Protein AF-A0A923LNP3-F1 (afdb_monomer_lite)

Foldseek 3Di:
DQQKKWKKKKKKKKDFPAALVRLVVLVVVLLVLQCPQPQPQSNPWDKDWPDDNPRRMGIIMTIDTDIDRDDPCVPSLVCVVVSVQVSVLQSCQVVLQIWMWIKMWIDGDPDTFIWTWIHHRNDSGIDIDTDD

Radius of gyration: 15.23 Å; chains: 1; bounding box: 34×23×46 Å

pLDDT: mean 94.9, std 6.69, range [49.66, 98.5]

Secondary structure (DSSP, 8-state):
----EEEEEEEEEEESS--HHHHHHHHHHHHHHHHT-SSTTGGG-EEEE--BTTTTBEEEEEEEEEEESS-S-HHHHHTHHHHHHHHHHHHHHHTTTSEEEEEEEEEETTEEEEEEEEE-TT-SS-EEEE--

Sequence (132 aa):
MEDMMKFNCKIYLEAEDVAQSRILSTTSYVKNLIANCNNSYISRLQIDDENDLDDFIIRLYAEAEIIEDTVTDEKAAEMLAPHLAELLTEIAQAQSYLDMEGSFQVEYQELKEAYTFKSEQGDSFCDFAEAE

Structure (mmCIF, N/CA/C/O backbone):
data_AF-A0A923LNP3-F1
#
_entry.id   AF-A0A923LNP3-F1
#
loop_
_atom_site.group_PDB
_atom_site.id
_atom_site.type_symbol
_atom_site.label_atom_id
_atom_site.label_alt_id
_atom_site.label_comp_id
_atom_site.label_asym_id
_atom_site.label_entity_id
_atom_site.label_seq_id
_atom_site.pdbx_PDB_ins_code
_atom_site.Cartn_x
_atom_site.Cartn_y
_atom_site.Cartn_z
_atom_site.occupancy
_atom_site.B_iso_or_equiv
_atom_site.auth_seq_id
_atom_site.auth_comp_id
_atom_site.auth_asym_id
_atom_site.auth_atom_id
_atom_site.pdbx_PDB_model_num
ATOM 1 N N . MET A 1 1 ? -19.124 -1.821 24.106 1.00 49.66 1 MET A N 1
ATOM 2 C CA . MET A 1 1 ? -18.896 -1.210 22.787 1.00 49.66 1 MET A CA 1
ATOM 3 C C . MET A 1 1 ? -18.145 -2.262 22.018 1.00 49.66 1 MET A C 1
ATOM 5 O O . MET A 1 1 ? -17.269 -2.871 22.609 1.00 49.66 1 MET A O 1
ATOM 9 N N . GLU A 1 2 ? -18.618 -2.618 20.831 1.00 59.09 2 GLU A N 1
ATOM 10 C CA . GLU A 1 2 ? -17.940 -3.630 20.025 1.00 59.09 2 GLU A CA 1
ATOM 11 C C . GLU A 1 2 ? -16.638 -2.999 19.538 1.00 59.09 2 GLU A C 1
ATOM 13 O O . GLU A 1 2 ? -16.676 -2.057 18.748 1.00 59.09 2 GLU A O 1
ATOM 18 N N . ASP A 1 3 ? -15.508 -3.485 20.053 1.00 75.75 3 ASP A N 1
ATOM 19 C CA . ASP A 1 3 ? -14.154 -3.195 19.565 1.00 75.75 3 ASP A CA 1
ATOM 20 C C . ASP A 1 3 ? -13.952 -3.888 18.206 1.00 75.75 3 ASP A C 1
ATOM 22 O O . ASP A 1 3 ? -13.025 -4.673 18.008 1.00 75.75 3 ASP A O 1
ATOM 26 N N . MET A 1 4 ? -14.907 -3.666 17.300 1.00 87.94 4 MET A N 1
ATOM 27 C CA . MET A 1 4 ? -14.921 -4.210 15.959 1.00 87.94 4 MET A CA 1
ATOM 28 C C . MET A 1 4 ? -14.066 -3.310 15.078 1.00 87.94 4 MET A C 1
ATOM 30 O O . MET A 1 4 ? -14.226 -2.087 15.074 1.00 87.94 4 MET A O 1
ATOM 34 N N . MET A 1 5 ? -13.188 -3.936 14.308 1.00 93.75 5 MET A N 1
ATOM 35 C CA . MET A 1 5 ? -12.354 -3.278 13.316 1.00 93.75 5 MET A CA 1
ATOM 36 C C . MET A 1 5 ? -12.819 -3.666 11.924 1.00 93.75 5 MET A C 1
ATOM 38 O O . MET A 1 5 ? -13.019 -4.849 11.642 1.00 93.75 5 MET A O 1
ATOM 42 N N . LYS A 1 6 ? -12.930 -2.678 11.037 1.00 96.06 6 LYS A N 1
ATOM 43 C CA . LYS A 1 6 ? -13.002 -2.915 9.597 1.00 96.06 6 LYS A CA 1
ATOM 44 C C . LYS A 1 6 ? -11.899 -2.158 8.895 1.00 96.06 6 LYS A C 1
ATOM 46 O O . LYS A 1 6 ? -11.737 -0.957 9.088 1.00 96.06 6 LYS A O 1
ATOM 51 N N . PHE A 1 7 ? -11.189 -2.863 8.034 1.00 97.00 7 PHE A N 1
ATOM 52 C CA . PHE A 1 7 ? -10.178 -2.291 7.172 1.00 97.00 7 PHE A CA 1
ATOM 53 C C . PHE A 1 7 ? -10.383 -2.797 5.757 1.00 97.00 7 PHE A C 1
ATOM 55 O O . PHE A 1 7 ? -10.424 -4.002 5.527 1.00 97.00 7 PHE A O 1
ATOM 62 N N . ASN A 1 8 ? -10.493 -1.868 4.820 1.00 98.00 8 ASN A N 1
ATOM 63 C CA . ASN A 1 8 ? -10.447 -2.156 3.399 1.00 98.00 8 ASN A CA 1
ATOM 64 C C . ASN A 1 8 ? -9.348 -1.317 2.772 1.00 98.00 8 ASN A C 1
ATOM 66 O O . ASN A 1 8 ? -9.241 -0.130 3.065 1.00 98.00 8 ASN A O 1
ATOM 70 N N . CYS A 1 9 ? -8.542 -1.908 1.904 1.00 98.25 9 CYS A N 1
ATOM 71 C CA . CYS A 1 9 ? -7.512 -1.188 1.174 1.00 98.25 9 CYS A CA 1
ATOM 72 C C . CYS A 1 9 ? -7.311 -1.810 -0.197 1.00 98.25 9 CYS A C 1
ATOM 74 O O . CYS A 1 9 ? -7.352 -3.030 -0.335 1.00 98.25 9 CYS A O 1
ATOM 76 N N . LYS A 1 10 ? -7.098 -0.950 -1.190 1.00 98.50 10 LYS A N 1
ATOM 77 C CA . LYS A 1 10 ? -6.705 -1.298 -2.550 1.00 98.50 10 LYS A CA 1
ATOM 78 C C . LYS A 1 10 ? -5.632 -0.320 -2.994 1.00 98.50 10 LYS A C 1
ATOM 80 O O . LYS A 1 10 ? -5.840 0.888 -2.909 1.00 98.50 10 LYS A O 1
ATOM 85 N N . ILE A 1 11 ? -4.516 -0.848 -3.464 1.00 98.50 11 ILE A N 1
ATOM 86 C CA . ILE A 1 11 ? -3.373 -0.109 -3.987 1.00 98.50 11 ILE A CA 1
ATOM 87 C C . ILE A 1 11 ? -3.087 -0.668 -5.373 1.00 98.50 11 ILE A C 1
ATOM 89 O O . ILE A 1 11 ? -2.941 -1.880 -5.528 1.00 98.50 11 ILE A O 1
ATOM 93 N N . TYR A 1 12 ? -2.998 0.212 -6.357 1.00 98.50 12 TYR A N 1
ATOM 94 C CA . TYR A 1 12 ? -2.590 -0.096 -7.714 1.00 98.50 12 TYR A CA 1
ATOM 95 C C . TYR A 1 12 ? -1.301 0.649 -8.041 1.00 98.50 12 TYR A C 1
ATOM 97 O O . TYR A 1 12 ? -1.158 1.825 -7.709 1.00 98.50 12 TYR A O 1
ATOM 105 N N . LEU A 1 13 ? -0.363 -0.060 -8.659 1.00 98.38 13 LEU A N 1
ATOM 106 C CA . LEU A 1 13 ? 0.930 0.449 -9.094 1.00 98.38 13 LEU A CA 1
ATOM 107 C C . LEU A 1 13 ? 1.149 0.040 -10.545 1.00 98.38 13 LEU A C 1
ATOM 109 O O . LEU A 1 13 ? 1.149 -1.157 -10.840 1.00 98.38 13 LEU A O 1
ATOM 113 N N . GLU A 1 14 ? 1.399 1.008 -11.421 1.00 98.12 14 GLU A N 1
ATOM 114 C CA . GLU A 1 14 ? 1.633 0.754 -12.841 1.00 98.12 14 GLU A CA 1
ATOM 115 C C . GLU A 1 14 ? 2.737 1.638 -13.418 1.00 98.12 14 GLU A C 1
ATOM 117 O O . GLU A 1 14 ? 2.912 2.792 -13.037 1.00 98.12 14 GLU A O 1
ATOM 122 N N . ALA A 1 15 ? 3.495 1.080 -14.357 1.00 98.00 15 ALA A N 1
ATOM 123 C CA . ALA A 1 15 ? 4.253 1.846 -15.335 1.00 98.00 15 ALA A CA 1
ATOM 124 C C . ALA A 1 15 ? 4.558 0.984 -16.560 1.00 98.00 15 ALA A C 1
ATOM 126 O O . ALA A 1 15 ? 4.743 -0.232 -16.464 1.00 98.00 15 ALA A O 1
ATOM 127 N N . GLU A 1 16 ? 4.685 1.648 -17.701 1.00 97.31 16 GLU A N 1
ATOM 128 C CA . GLU A 1 16 ? 5.158 1.070 -18.957 1.00 97.31 16 GLU A CA 1
ATOM 129 C C . GLU A 1 16 ? 6.627 1.455 -19.208 1.00 97.31 16 GLU A C 1
ATOM 131 O O . GLU A 1 16 ? 7.203 2.288 -18.500 1.00 97.31 16 GLU A O 1
ATOM 136 N N . ASP A 1 17 ? 7.247 0.841 -20.217 1.00 97.00 17 ASP A N 1
ATOM 137 C CA . ASP A 1 17 ? 8.637 1.097 -20.619 1.00 97.00 17 ASP A CA 1
ATOM 138 C C . ASP A 1 17 ? 9.670 0.893 -19.485 1.00 97.00 17 ASP A C 1
ATOM 140 O O . ASP A 1 17 ? 10.718 1.550 -19.417 1.00 97.00 17 ASP A O 1
ATOM 144 N N . VAL A 1 18 ? 9.414 -0.060 -18.582 1.00 96.88 18 VAL A N 1
ATOM 145 C CA . VAL A 1 18 ? 10.272 -0.348 -17.427 1.00 96.88 18 VAL A CA 1
ATOM 146 C C . VAL A 1 18 ? 11.192 -1.532 -17.712 1.00 96.88 18 VAL A C 1
ATOM 148 O O . VAL A 1 18 ? 10.768 -2.639 -18.034 1.00 96.88 18 VAL A O 1
ATOM 151 N N . ALA A 1 19 ? 12.501 -1.342 -17.528 1.00 97.69 19 ALA A N 1
ATOM 152 C CA . ALA A 1 19 ? 13.467 -2.428 -17.681 1.00 97.69 19 ALA A CA 1
ATOM 153 C C . ALA A 1 19 ? 13.143 -3.618 -16.753 1.00 97.69 19 ALA A C 1
ATOM 155 O O . ALA A 1 19 ? 12.919 -3.428 -15.559 1.00 97.69 19 ALA A O 1
ATOM 156 N N . GLN A 1 20 ? 13.239 -4.854 -17.258 1.00 97.69 20 GLN A N 1
ATOM 157 C CA . GLN A 1 20 ? 12.908 -6.072 -16.495 1.00 97.69 20 GLN A CA 1
ATOM 158 C C . GLN A 1 20 ? 13.604 -6.160 -15.126 1.00 97.69 20 GLN A C 1
ATOM 160 O O . GLN A 1 20 ? 13.000 -6.550 -14.130 1.00 97.69 20 GLN A O 1
ATOM 165 N N . SER A 1 21 ? 14.876 -5.757 -15.035 1.00 97.94 21 SER A N 1
ATOM 166 C CA . SER A 1 21 ? 15.604 -5.737 -13.758 1.00 97.94 21 SER A CA 1
ATOM 167 C C . SER A 1 21 ? 14.981 -4.775 -12.743 1.00 97.94 21 SER A C 1
ATOM 169 O O . SER A 1 21 ? 14.956 -5.072 -11.547 1.00 97.94 21 SER A O 1
ATOM 171 N N . ARG A 1 22 ? 14.456 -3.641 -13.217 1.00 97.62 22 ARG A N 1
ATOM 172 C CA . ARG A 1 22 ? 13.761 -2.650 -12.402 1.00 97.62 22 ARG A CA 1
ATOM 173 C C . ARG A 1 22 ? 12.407 -3.192 -11.945 1.00 97.62 22 ARG A C 1
ATOM 175 O O . ARG A 1 22 ? 12.171 -3.152 -10.740 1.00 97.62 22 ARG A O 1
ATOM 182 N N . ILE A 1 23 ? 11.625 -3.807 -12.841 1.00 98.38 23 ILE A N 1
ATOM 183 C CA . ILE A 1 23 ? 10.352 -4.484 -12.514 1.00 98.38 23 ILE A CA 1
ATOM 184 C C . ILE A 1 23 ? 10.548 -5.475 -11.357 1.00 98.38 23 ILE A C 1
ATOM 186 O O . ILE A 1 23 ? 9.890 -5.378 -10.319 1.00 98.38 23 ILE A O 1
ATOM 190 N N . LEU A 1 24 ? 11.522 -6.382 -11.486 1.00 98.12 24 LEU A N 1
ATOM 191 C CA . LEU A 1 24 ? 11.819 -7.393 -10.465 1.00 98.12 24 LEU A CA 1
ATOM 192 C C . LEU A 1 24 ? 12.273 -6.766 -9.138 1.00 98.12 24 LEU A C 1
ATOM 194 O O . LEU A 1 24 ? 11.862 -7.207 -8.059 1.00 98.12 24 LEU A O 1
ATOM 198 N N . SER A 1 25 ? 13.118 -5.730 -9.201 1.00 98.00 25 SER A N 1
ATOM 199 C CA . SER A 1 25 ? 13.620 -5.050 -8.003 1.00 98.00 25 SER A CA 1
ATOM 200 C C . SER A 1 25 ? 12.522 -4.293 -7.255 1.00 98.00 25 SER A C 1
ATOM 202 O O . SER A 1 25 ? 12.466 -4.364 -6.029 1.00 98.00 25 SER A O 1
ATOM 204 N N . THR A 1 26 ? 11.618 -3.629 -7.973 1.00 97.88 26 THR A N 1
ATOM 205 C CA . THR A 1 26 ? 10.527 -2.848 -7.385 1.00 97.88 26 THR A CA 1
ATOM 206 C C . THR A 1 26 ? 9.450 -3.747 -6.813 1.00 97.88 26 THR A C 1
ATOM 208 O O . THR A 1 26 ? 9.034 -3.542 -5.678 1.00 97.88 26 THR A O 1
ATOM 211 N N . THR A 1 27 ? 9.103 -4.817 -7.521 1.00 98.12 27 THR A N 1
ATOM 212 C CA . THR A 1 27 ? 8.229 -5.872 -6.999 1.00 98.12 27 THR A CA 1
ATOM 213 C C . THR A 1 27 ? 8.760 -6.440 -5.688 1.00 98.12 27 THR A C 1
ATOM 215 O O . THR A 1 27 ? 8.030 -6.556 -4.706 1.00 98.12 27 THR A O 1
ATOM 218 N N . SER A 1 28 ? 10.060 -6.741 -5.637 1.00 98.25 28 SER A N 1
ATOM 219 C CA . SER A 1 28 ? 10.701 -7.227 -4.413 1.00 98.25 28 SER A CA 1
ATOM 220 C C . SER A 1 28 ? 10.702 -6.172 -3.306 1.00 98.25 28 SER A C 1
ATOM 222 O O . SER A 1 28 ? 10.492 -6.513 -2.144 1.00 98.25 28 SER A O 1
ATOM 224 N N . TYR A 1 29 ? 10.940 -4.902 -3.641 1.00 98.19 29 TYR A N 1
ATOM 225 C CA . TYR A 1 29 ? 10.917 -3.798 -2.683 1.00 98.19 29 TYR A CA 1
ATOM 226 C C . TYR A 1 29 ? 9.530 -3.634 -2.055 1.00 98.19 29 TYR A C 1
ATOM 228 O O . TYR A 1 29 ? 9.423 -3.710 -0.836 1.00 98.19 29 TYR A O 1
ATOM 236 N N . VAL A 1 30 ? 8.474 -3.510 -2.868 1.00 97.88 30 VAL A N 1
ATOM 237 C CA . VAL A 1 30 ? 7.090 -3.323 -2.399 1.00 97.88 30 VAL A CA 1
ATOM 238 C C . VAL A 1 30 ? 6.637 -4.509 -1.546 1.00 97.88 30 VAL A C 1
ATOM 240 O O . VAL A 1 30 ? 6.141 -4.313 -0.437 1.00 97.88 30 VAL A O 1
ATOM 243 N N . LYS A 1 31 ? 6.896 -5.747 -1.999 1.00 97.88 31 LYS A N 1
ATOM 244 C CA . LYS A 1 31 ? 6.583 -6.966 -1.232 1.00 97.88 31 LYS A CA 1
ATOM 245 C C . LYS A 1 31 ? 7.261 -6.975 0.136 1.00 97.88 31 LYS A C 1
ATOM 247 O O . LYS A 1 31 ? 6.618 -7.283 1.136 1.00 97.88 31 LYS A O 1
ATOM 252 N N . ASN A 1 32 ? 8.544 -6.618 0.199 1.00 97.81 32 ASN A N 1
ATOM 253 C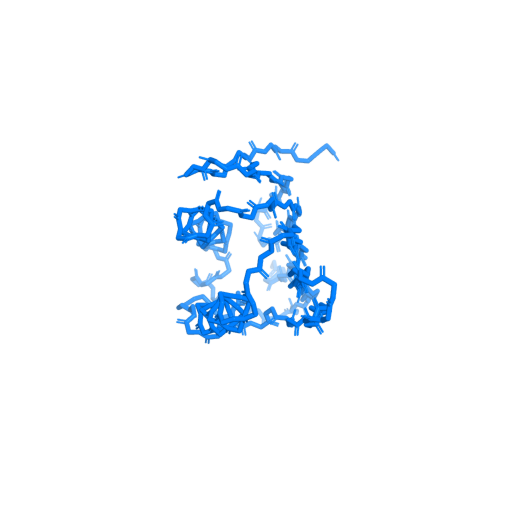 CA . ASN A 1 32 ? 9.266 -6.567 1.469 1.00 97.81 32 ASN A CA 1
ATOM 254 C C . ASN A 1 32 ? 8.797 -5.420 2.365 1.00 97.81 32 ASN A C 1
ATOM 256 O O . ASN A 1 32 ? 8.702 -5.617 3.574 1.00 97.81 32 ASN A O 1
ATOM 260 N N . LEU A 1 33 ? 8.519 -4.248 1.797 1.00 97.56 33 LEU A N 1
ATOM 261 C CA . LEU A 1 33 ? 8.079 -3.084 2.554 1.00 97.56 33 LEU A CA 1
ATOM 262 C C . LEU A 1 33 ? 6.748 -3.362 3.265 1.00 97.56 33 LEU A C 1
ATOM 264 O O . LEU A 1 33 ? 6.635 -3.150 4.469 1.00 97.56 33 LEU A O 1
ATOM 268 N N . ILE A 1 34 ? 5.781 -3.931 2.541 1.00 97.38 34 ILE A N 1
ATOM 269 C CA . ILE A 1 34 ? 4.482 -4.330 3.093 1.00 97.38 34 ILE A CA 1
ATOM 270 C C . ILE A 1 34 ? 4.650 -5.441 4.136 1.00 97.38 34 ILE A C 1
ATOM 272 O O . ILE A 1 34 ? 4.200 -5.292 5.271 1.00 97.38 34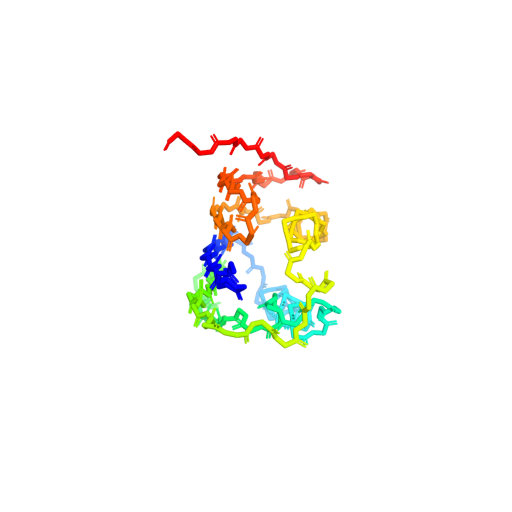 ILE A O 1
ATOM 276 N N . ALA A 1 35 ? 5.345 -6.532 3.794 1.00 96.00 35 ALA A N 1
ATOM 277 C CA . ALA A 1 35 ? 5.475 -7.695 4.677 1.00 96.00 35 ALA A CA 1
ATOM 278 C C . ALA A 1 35 ? 6.199 -7.388 6.000 1.00 96.00 35 ALA A C 1
ATOM 280 O O . ALA A 1 35 ? 5.942 -8.044 7.007 1.00 96.00 35 ALA A O 1
ATOM 281 N N . ASN A 1 36 ? 7.101 -6.401 6.006 1.00 95.56 36 ASN A N 1
ATOM 282 C CA . ASN A 1 36 ? 7.850 -5.986 7.194 1.00 95.56 36 ASN A CA 1
ATOM 283 C C . ASN A 1 36 ? 7.298 -4.706 7.839 1.00 95.56 36 ASN A C 1
ATOM 285 O O . ASN A 1 36 ? 7.942 -4.152 8.734 1.00 95.56 36 ASN A O 1
ATOM 289 N N . CYS A 1 37 ? 6.127 -4.225 7.412 1.00 95.25 37 CYS A N 1
ATOM 290 C CA . CYS A 1 37 ? 5.492 -3.084 8.049 1.00 95.25 37 CYS A CA 1
ATOM 291 C C . CYS A 1 37 ? 5.192 -3.408 9.520 1.00 95.25 37 CYS A C 1
ATOM 293 O O . CYS A 1 37 ? 4.628 -4.452 9.848 1.00 95.25 37 CYS A O 1
ATOM 295 N N . ASN A 1 38 ? 5.539 -2.485 10.420 1.00 93.06 38 ASN A N 1
ATOM 296 C CA . ASN A 1 38 ? 5.319 -2.650 11.859 1.00 93.06 38 ASN A CA 1
ATOM 297 C C . ASN A 1 38 ? 3.826 -2.565 12.253 1.00 93.06 38 ASN A C 1
ATOM 299 O O . ASN A 1 38 ? 3.484 -2.762 13.416 1.00 93.06 38 ASN A O 1
ATOM 303 N N . ASN A 1 39 ? 2.933 -2.261 11.303 1.00 97.25 39 ASN A N 1
ATOM 304 C CA . ASN A 1 39 ? 1.489 -2.335 11.490 1.00 97.25 39 ASN A CA 1
ATOM 305 C C . ASN A 1 39 ? 0.969 -3.729 11.084 1.00 97.25 39 ASN A C 1
ATOM 307 O O . ASN A 1 39 ? 1.117 -4.163 9.937 1.00 97.25 39 ASN A O 1
ATOM 311 N N . SER A 1 40 ? 0.333 -4.425 12.027 1.00 95.75 40 SER A N 1
ATOM 312 C CA . SER A 1 40 ? -0.132 -5.806 11.864 1.00 95.75 40 SER A CA 1
ATOM 313 C C . SER A 1 40 ? -1.308 -5.982 10.896 1.00 95.75 40 SER A C 1
ATOM 315 O O . SER A 1 40 ? -1.563 -7.114 10.487 1.00 95.75 40 SER A O 1
ATOM 317 N N . TYR A 1 41 ? -2.005 -4.910 10.502 1.00 96.56 41 TYR A N 1
ATOM 318 C CA . TYR A 1 41 ? -3.033 -4.948 9.453 1.00 96.56 41 TYR A CA 1
ATOM 319 C C . TYR A 1 41 ? -2.430 -4.719 8.065 1.00 96.56 41 TYR A C 1
ATOM 321 O O . TYR A 1 41 ? -2.774 -5.430 7.125 1.00 96.56 41 TYR A O 1
ATOM 329 N N . ILE A 1 42 ? -1.483 -3.780 7.945 1.00 97.56 42 I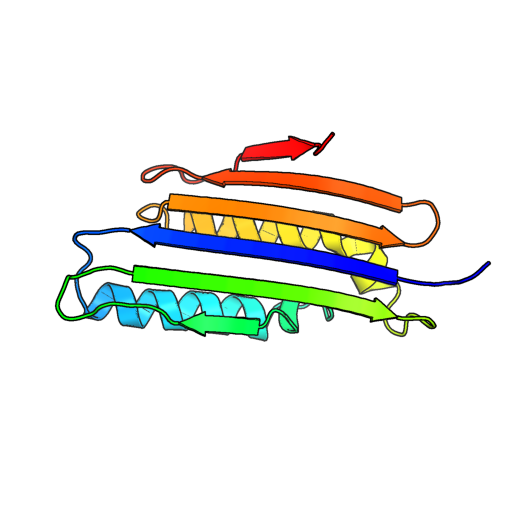LE A N 1
ATOM 330 C CA . ILE A 1 42 ? -0.803 -3.469 6.675 1.00 97.56 42 ILE A CA 1
ATOM 331 C C . ILE A 1 42 ? -0.016 -4.678 6.169 1.00 97.56 42 ILE A C 1
ATOM 333 O O . ILE A 1 42 ? -0.085 -5.007 4.989 1.00 97.56 42 ILE A O 1
ATOM 337 N N . SER A 1 43 ? 0.677 -5.395 7.057 1.00 96.75 43 SER A N 1
ATOM 338 C CA . SER A 1 43 ? 1.441 -6.596 6.682 1.00 96.75 43 SER A CA 1
ATOM 339 C C . SER A 1 43 ? 0.583 -7.760 6.166 1.00 96.75 43 SER A C 1
ATOM 341 O O . SER A 1 43 ? 1.130 -8.748 5.677 1.00 96.75 43 SER A O 1
ATOM 343 N N . ARG A 1 44 ? -0.751 -7.651 6.239 1.00 96.25 44 ARG A N 1
ATOM 344 C CA . ARG A 1 44 ? -1.706 -8.627 5.695 1.00 96.25 44 ARG A CA 1
ATOM 345 C C . ARG A 1 44 ? -2.220 -8.269 4.301 1.00 96.25 44 ARG A C 1
ATOM 347 O O . ARG A 1 44 ? -3.005 -9.047 3.763 1.00 96.25 44 ARG A O 1
ATOM 354 N N . LEU A 1 45 ? -1.804 -7.134 3.732 1.00 97.94 45 LEU A N 1
ATOM 355 C CA . LEU A 1 45 ? -2.074 -6.819 2.330 1.00 97.94 45 LEU A CA 1
ATOM 356 C C . LEU A 1 45 ? -1.582 -7.976 1.452 1.00 97.94 45 LEU A C 1
ATOM 358 O O . LEU A 1 45 ? -0.416 -8.376 1.509 1.00 97.94 45 LEU A O 1
ATOM 362 N N . GLN A 1 46 ? -2.491 -8.522 0.656 1.00 97.94 46 GLN A N 1
ATOM 363 C CA . GLN A 1 46 ? -2.190 -9.529 -0.348 1.00 97.94 46 GLN A CA 1
ATOM 364 C C . GLN A 1 46 ? -1.719 -8.815 -1.601 1.00 97.94 46 GLN A C 1
ATOM 366 O O . GLN A 1 46 ? -2.346 -7.848 -2.016 1.00 97.94 46 GLN A O 1
ATOM 371 N N . ILE A 1 47 ? -0.598 -9.265 -2.162 1.00 97.69 47 ILE A N 1
ATOM 372 C CA . ILE A 1 47 ? 0.009 -8.635 -3.332 1.00 97.69 47 ILE A CA 1
ATOM 373 C C . ILE A 1 47 ? -0.121 -9.571 -4.522 1.00 97.69 47 ILE A C 1
ATOM 375 O O . ILE A 1 47 ? 0.499 -10.641 -4.526 1.00 97.69 47 ILE A O 1
ATOM 379 N N . ASP A 1 48 ? -0.834 -9.109 -5.540 1.00 98.06 48 ASP A N 1
ATOM 380 C CA . ASP A 1 48 ? -0.910 -9.745 -6.843 1.00 98.06 48 ASP A CA 1
ATOM 381 C C . ASP A 1 48 ? 0.097 -9.107 -7.801 1.00 98.06 48 ASP A C 1
ATOM 383 O O . ASP A 1 48 ? 0.261 -7.887 -7.890 1.00 98.06 48 ASP A O 1
ATOM 387 N N . ASP A 1 49 ? 0.833 -9.981 -8.476 1.00 97.56 49 ASP A N 1
ATOM 388 C CA . ASP A 1 49 ? 1.943 -9.655 -9.359 1.00 97.56 49 ASP A CA 1
ATOM 389 C C . ASP A 1 49 ? 1.515 -9.944 -10.796 1.00 97.56 49 ASP A C 1
ATOM 391 O O . ASP A 1 49 ? 1.539 -11.095 -11.235 1.00 97.56 49 ASP A O 1
ATOM 395 N N . GLU A 1 50 ? 1.074 -8.899 -11.495 1.00 98.06 50 GLU A N 1
ATOM 396 C CA . GLU A 1 50 ? 0.588 -8.959 -12.879 1.00 98.06 50 GLU A CA 1
ATOM 397 C C . GLU A 1 50 ? 1.590 -8.335 -13.862 1.00 98.06 50 GLU A C 1
ATOM 399 O O . GLU A 1 50 ? 1.225 -7.870 -14.942 1.00 98.06 50 GLU A O 1
ATOM 404 N N . ASN A 1 51 ? 2.868 -8.304 -13.485 1.00 97.88 51 ASN A N 1
ATOM 405 C CA . ASN A 1 51 ? 3.933 -7.777 -14.326 1.00 97.88 51 ASN A CA 1
ATOM 406 C C . ASN A 1 51 ? 4.007 -8.506 -15.676 1.00 97.88 51 ASN A C 1
ATOM 408 O O . ASN A 1 51 ? 4.006 -9.739 -15.725 1.00 97.88 51 ASN A O 1
ATOM 412 N N . ASP A 1 52 ? 4.211 -7.746 -16.750 1.00 97.94 52 ASP A N 1
ATOM 413 C CA . ASP A 1 52 ? 4.536 -8.274 -18.071 1.00 97.94 52 ASP A CA 1
ATOM 414 C C . ASP A 1 52 ? 5.985 -7.919 -18.420 1.00 97.94 52 ASP A C 1
ATOM 416 O O . ASP A 1 52 ? 6.326 -6.790 -18.774 1.00 97.94 52 ASP A O 1
ATOM 420 N N . LEU A 1 53 ? 6.878 -8.898 -18.274 1.00 97.12 53 LEU A N 1
ATOM 421 C CA . LEU A 1 53 ? 8.301 -8.698 -18.542 1.00 97.12 53 LEU A CA 1
ATOM 422 C C . LEU A 1 53 ? 8.613 -8.590 -20.038 1.00 97.12 53 LEU A C 1
ATOM 424 O O . LEU A 1 53 ? 9.645 -8.008 -20.383 1.00 97.12 53 LEU A O 1
ATOM 428 N N . ASP A 1 54 ? 7.777 -9.169 -20.898 1.00 97.38 54 ASP A N 1
ATOM 429 C CA . ASP A 1 54 ? 7.982 -9.157 -22.346 1.00 97.38 54 ASP A CA 1
ATOM 430 C C . ASP A 1 54 ? 7.535 -7.813 -22.935 1.00 97.38 54 ASP A C 1
ATOM 432 O O . ASP A 1 54 ? 8.238 -7.259 -23.785 1.00 97.38 54 ASP A O 1
ATOM 436 N N . ASP A 1 55 ? 6.447 -7.249 -22.403 1.00 98.00 55 ASP A N 1
ATOM 437 C CA . ASP A 1 55 ? 5.928 -5.932 -22.786 1.00 98.00 55 ASP A CA 1
ATOM 438 C C . ASP A 1 55 ? 6.518 -4.770 -21.956 1.00 98.00 55 ASP A C 1
ATOM 440 O O . ASP A 1 55 ? 6.187 -3.611 -22.191 1.00 98.00 55 ASP A O 1
ATOM 444 N N . PHE A 1 56 ? 7.451 -5.046 -21.033 1.00 97.75 56 PHE A N 1
ATOM 445 C CA . PHE A 1 56 ? 8.111 -4.046 -20.171 1.00 97.75 56 PHE A CA 1
ATOM 446 C C . PHE A 1 56 ? 7.141 -3.262 -19.272 1.00 97.75 56 PHE A C 1
ATOM 448 O O . PHE A 1 56 ? 7.346 -2.076 -19.000 1.00 97.75 56 PHE A O 1
ATOM 455 N N . ILE A 1 57 ? 6.105 -3.939 -18.779 1.00 98.06 57 ILE A N 1
ATOM 456 C CA . ILE A 1 57 ? 5.055 -3.358 -17.944 1.00 98.06 57 ILE A CA 1
ATOM 457 C C . ILE A 1 57 ? 5.179 -3.892 -16.517 1.00 98.06 57 ILE A C 1
ATOM 459 O O . ILE A 1 57 ? 5.210 -5.101 -16.281 1.00 98.06 57 ILE A O 1
ATOM 463 N N . ILE A 1 58 ? 5.210 -2.982 -15.545 1.00 98.31 58 ILE A N 1
ATOM 464 C CA . ILE A 1 58 ? 5.011 -3.309 -14.131 1.00 98.31 58 ILE A CA 1
ATOM 465 C C . ILE A 1 58 ? 3.556 -3.050 -13.763 1.00 98.31 58 ILE A C 1
ATOM 467 O O . ILE A 1 58 ? 3.052 -1.961 -14.015 1.00 98.31 58 ILE A O 1
ATOM 471 N N . ARG A 1 59 ? 2.906 -4.051 -13.165 1.00 98.38 59 ARG A N 1
ATOM 472 C CA . ARG A 1 59 ? 1.552 -3.975 -12.605 1.00 98.38 59 ARG A CA 1
ATOM 473 C C . ARG A 1 59 ? 1.508 -4.761 -11.311 1.00 98.38 59 ARG A C 1
ATOM 475 O O . ARG A 1 59 ? 1.655 -5.984 -11.309 1.00 98.38 59 ARG A O 1
ATOM 482 N N . LEU A 1 60 ? 1.322 -4.049 -10.207 1.00 98.31 60 LEU A N 1
ATOM 483 C CA . LEU A 1 60 ? 1.162 -4.650 -8.890 1.00 98.31 60 LEU A CA 1
ATOM 484 C C . LEU A 1 60 ? -0.141 -4.168 -8.273 1.00 98.31 60 LEU A C 1
ATOM 486 O O . LEU A 1 60 ? -0.432 -2.971 -8.268 1.00 98.31 60 LEU A O 1
ATOM 490 N N . TYR A 1 61 ? -0.874 -5.107 -7.692 1.00 98.19 61 TYR A N 1
ATOM 491 C CA . TYR A 1 61 ? -2.051 -4.822 -6.888 1.00 98.19 61 TYR A CA 1
ATOM 492 C C . TYR A 1 61 ? -1.766 -5.251 -5.460 1.00 98.19 61 TYR A C 1
ATOM 494 O O . TYR A 1 61 ? -1.206 -6.322 -5.241 1.00 98.19 61 TYR A O 1
ATOM 502 N N . ALA A 1 62 ? -2.133 -4.425 -4.486 1.00 98.19 62 ALA A N 1
ATOM 503 C CA . ALA A 1 62 ? -2.130 -4.818 -3.087 1.00 98.19 62 ALA A CA 1
ATOM 504 C C . ALA A 1 62 ? -3.495 -4.537 -2.466 1.00 98.19 62 ALA A C 1
ATOM 506 O O . ALA A 1 62 ? -3.987 -3.411 -2.546 1.00 98.19 62 ALA A O 1
ATOM 507 N N . GLU A 1 63 ? -4.103 -5.534 -1.830 1.00 98.12 63 GLU A N 1
ATOM 508 C CA . GLU A 1 63 ? -5.413 -5.366 -1.207 1.00 98.12 63 GLU A CA 1
ATOM 509 C C . GLU A 1 63 ? -5.569 -6.101 0.122 1.00 98.12 63 GLU A C 1
ATOM 511 O O . GLU A 1 63 ? -4.885 -7.078 0.424 1.00 98.12 63 GLU A O 1
ATOM 516 N N . ALA A 1 64 ? -6.480 -5.596 0.946 1.00 97.56 64 ALA A N 1
ATOM 517 C CA . ALA A 1 64 ? -6.927 -6.252 2.161 1.00 97.56 64 ALA A CA 1
ATOM 518 C C . ALA A 1 64 ? -8.396 -5.918 2.408 1.00 97.56 64 ALA A C 1
ATOM 520 O O . ALA A 1 64 ? -8.800 -4.764 2.288 1.00 97.56 64 ALA A O 1
ATOM 521 N N . GLU A 1 65 ? -9.155 -6.926 2.821 1.00 97.56 65 GLU A N 1
ATOM 522 C CA . GLU A 1 65 ? -10.487 -6.794 3.404 1.00 97.56 65 GLU A CA 1
ATOM 523 C C . GLU A 1 65 ? -10.465 -7.541 4.739 1.00 97.56 65 GLU A C 1
ATOM 525 O O . GLU A 1 65 ? -10.324 -8.764 4.795 1.00 97.56 65 GLU A O 1
ATOM 530 N N . ILE A 1 66 ? -10.517 -6.790 5.835 1.00 95.88 66 ILE A N 1
ATOM 531 C CA . ILE A 1 66 ? -10.392 -7.309 7.195 1.00 95.88 66 ILE A CA 1
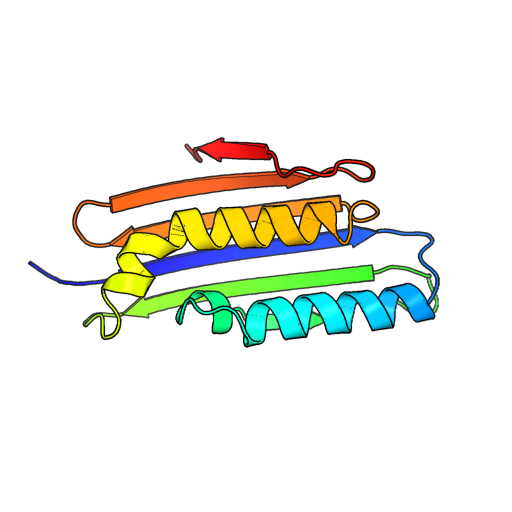ATOM 532 C C . ILE A 1 66 ? -11.592 -6.846 8.002 1.00 95.88 66 ILE A C 1
ATOM 534 O O . ILE A 1 66 ? -11.898 -5.656 8.063 1.00 95.88 66 ILE A O 1
ATOM 538 N N . ILE A 1 67 ? -12.233 -7.804 8.664 1.00 95.00 67 ILE A N 1
ATOM 539 C CA . ILE A 1 67 ? -13.267 -7.571 9.665 1.00 95.00 67 ILE A CA 1
ATOM 540 C C . ILE A 1 67 ? -12.874 -8.392 10.890 1.00 95.00 67 ILE A C 1
ATOM 542 O O . ILE A 1 67 ? -12.762 -9.615 10.806 1.00 95.00 67 ILE A O 1
ATOM 546 N N . GLU A 1 68 ? -12.634 -7.724 12.013 1.00 92.94 68 GLU A N 1
ATOM 547 C CA . GLU A 1 68 ? -12.337 -8.373 13.289 1.00 92.94 68 GLU A CA 1
ATOM 548 C C . GLU A 1 68 ? -13.400 -7.990 14.315 1.00 92.94 68 GLU A C 1
ATOM 550 O O . GLU A 1 68 ? -13.583 -6.812 14.604 1.00 92.94 68 GLU A O 1
ATOM 555 N N . ASP A 1 69 ? -14.068 -8.986 14.900 1.00 88.69 69 ASP A N 1
ATOM 556 C CA . ASP A 1 69 ? -15.036 -8.787 15.992 1.00 88.69 69 ASP A CA 1
ATOM 557 C C . ASP A 1 69 ? -14.349 -8.506 17.341 1.00 88.69 69 ASP A C 1
ATOM 559 O O . ASP A 1 69 ? -14.983 -8.119 18.322 1.00 88.69 69 ASP A O 1
ATOM 563 N N . THR A 1 70 ? -13.049 -8.788 17.434 1.00 88.88 70 THR A N 1
ATOM 564 C CA . THR A 1 70 ? -12.233 -8.566 18.629 1.00 88.88 70 THR A CA 1
ATOM 565 C C . THR A 1 70 ? -10.830 -8.180 18.198 1.00 88.88 70 THR A C 1
ATOM 567 O O . THR A 1 70 ? -10.051 -9.034 17.773 1.00 88.88 70 THR A O 1
ATOM 570 N N . VAL A 1 71 ? -10.514 -6.896 18.329 1.00 91.12 71 VAL A N 1
ATOM 571 C CA . VAL A 1 71 ? -9.190 -6.362 18.012 1.00 91.12 71 VAL A CA 1
ATOM 572 C C . VAL A 1 71 ? -8.145 -6.885 18.990 1.00 91.12 71 VAL A C 1
ATOM 574 O O . VAL A 1 71 ? -8.264 -6.739 20.204 1.00 91.12 71 VAL A O 1
ATOM 577 N N . THR A 1 72 ? -7.091 -7.497 18.450 1.00 86.44 72 THR A N 1
ATOM 578 C CA . THR A 1 72 ? -5.962 -8.008 19.252 1.00 86.44 72 THR A CA 1
ATOM 579 C C . THR A 1 72 ? -4.771 -7.052 19.319 1.00 86.44 72 THR A C 1
ATOM 581 O O . THR A 1 72 ? -3.883 -7.239 20.147 1.00 86.44 72 THR A O 1
ATOM 584 N N . ASP A 1 73 ? -4.740 -6.044 18.444 1.00 92.06 73 ASP A N 1
ATOM 585 C CA . ASP A 1 73 ? -3.677 -5.040 18.346 1.00 92.06 73 ASP A CA 1
ATOM 586 C C . ASP A 1 73 ? -4.297 -3.642 18.213 1.00 92.06 73 ASP A C 1
ATOM 588 O O . ASP A 1 73 ? -4.437 -3.088 17.120 1.00 92.06 73 ASP A O 1
ATOM 592 N N . GLU A 1 74 ? -4.728 -3.099 19.354 1.00 93.12 74 GLU A N 1
ATOM 593 C CA . GLU A 1 74 ? -5.412 -1.802 19.440 1.00 93.12 74 GLU A CA 1
ATOM 594 C C . GLU A 1 74 ? -4.539 -0.675 18.883 1.00 93.12 74 GLU A C 1
ATOM 596 O O . GLU A 1 74 ? -5.002 0.153 18.105 1.00 93.12 74 GLU A O 1
ATOM 601 N N . LYS A 1 75 ? -3.238 -0.688 19.200 1.00 93.38 75 LYS A N 1
ATOM 602 C CA . LYS A 1 75 ? -2.305 0.343 18.741 1.00 93.38 75 LYS A CA 1
ATOM 603 C C . LYS A 1 75 ? -2.154 0.335 17.219 1.00 93.38 75 LYS A C 1
ATOM 605 O O . LYS A 1 75 ? -2.057 1.401 16.613 1.00 93.38 75 LYS A O 1
ATOM 610 N N . ALA A 1 76 ? -2.100 -0.843 16.594 1.00 95.06 76 ALA A N 1
ATOM 611 C CA . ALA A 1 76 ? -2.058 -0.929 15.138 1.00 95.06 76 ALA A CA 1
ATOM 612 C C . ALA A 1 76 ? -3.373 -0.477 14.489 1.00 95.06 76 ALA A C 1
ATOM 614 O O . ALA A 1 76 ? -3.315 0.104 13.407 1.00 95.06 76 ALA A O 1
ATOM 615 N N . ALA A 1 77 ? -4.520 -0.705 15.140 1.00 94.56 77 ALA A N 1
ATOM 616 C CA . ALA A 1 77 ? -5.826 -0.268 14.648 1.00 94.56 77 ALA A CA 1
ATOM 617 C C . ALA A 1 77 ? -5.959 1.262 14.709 1.00 94.56 77 ALA A C 1
ATOM 619 O O . ALA A 1 77 ? -6.284 1.886 13.703 1.00 94.56 77 ALA A O 1
ATOM 620 N N . GLU A 1 78 ? -5.612 1.873 15.848 1.00 93.81 78 GLU A N 1
ATOM 621 C CA . GLU A 1 78 ? -5.628 3.332 16.043 1.00 93.81 78 GLU A CA 1
ATOM 622 C C . GLU A 1 78 ? -4.706 4.068 15.063 1.00 93.81 78 GLU A C 1
ATOM 624 O O . GLU A 1 78 ? -5.040 5.140 14.568 1.00 93.81 78 GLU A O 1
ATOM 629 N N . MET A 1 79 ? -3.539 3.490 14.771 1.00 95.56 79 MET A N 1
ATOM 630 C CA . MET A 1 79 ? -2.526 4.102 13.908 1.00 95.56 79 MET A CA 1
ATOM 631 C C . MET A 1 79 ? -2.594 3.615 12.455 1.00 95.56 79 MET A C 1
ATOM 633 O O . MET A 1 79 ? -1.655 3.849 11.692 1.00 95.56 79 MET A O 1
ATOM 637 N N . LEU A 1 80 ? -3.656 2.913 12.048 1.00 96.25 80 LEU A N 1
ATOM 638 C CA . LEU A 1 80 ? -3.698 2.289 10.727 1.00 96.25 80 LEU A CA 1
ATOM 639 C C . LEU A 1 80 ? -3.645 3.309 9.590 1.00 96.25 80 LEU A C 1
ATOM 641 O O . LEU A 1 80 ? -2.764 3.210 8.739 1.00 96.25 80 LEU A O 1
ATOM 645 N N . ALA A 1 81 ? -4.532 4.303 9.603 1.00 96.00 81 ALA A N 1
ATOM 646 C CA . ALA A 1 81 ? -4.569 5.342 8.580 1.00 96.00 81 ALA A CA 1
ATOM 647 C C . ALA A 1 81 ? -3.241 6.120 8.450 1.00 96.00 81 ALA A C 1
ATOM 649 O O . ALA A 1 81 ? -2.709 6.172 7.338 1.00 96.00 81 ALA A O 1
ATOM 650 N N . PRO A 1 82 ? -2.630 6.660 9.529 1.00 96.31 82 PRO A N 1
ATOM 651 C CA . PRO A 1 82 ? -1.357 7.370 9.400 1.00 96.31 82 PRO A CA 1
ATOM 652 C C . PRO A 1 82 ? -0.199 6.458 8.968 1.00 96.31 82 PRO A C 1
ATOM 654 O O . PRO A 1 82 ? 0.612 6.877 8.146 1.00 96.31 82 PRO A O 1
ATOM 657 N N . HIS A 1 83 ? -0.125 5.211 9.454 1.00 97.44 83 HIS A N 1
ATOM 658 C CA . HIS A 1 83 ? 0.910 4.269 9.002 1.00 97.44 83 HIS A CA 1
ATOM 659 C C . HIS A 1 83 ? 0.741 3.892 7.523 1.00 97.44 83 HIS A C 1
ATOM 661 O O . HIS A 1 83 ? 1.731 3.698 6.821 1.00 97.44 83 HIS A O 1
ATOM 667 N N . LEU A 1 84 ? -0.498 3.792 7.033 1.00 97.06 84 LEU A N 1
ATOM 668 C CA . LEU A 1 84 ? -0.764 3.509 5.627 1.00 97.06 84 LEU A CA 1
ATOM 669 C C . LEU A 1 84 ? -0.411 4.709 4.742 1.00 97.06 84 LEU A C 1
ATOM 671 O O . LEU A 1 84 ? 0.221 4.530 3.706 1.00 97.06 84 LEU A O 1
ATOM 675 N N . ALA A 1 85 ? -0.734 5.931 5.171 1.00 96.62 85 ALA A N 1
ATOM 676 C CA . ALA A 1 85 ? -0.328 7.145 4.466 1.00 96.62 85 ALA A CA 1
ATOM 677 C C . ALA A 1 85 ? 1.206 7.289 4.384 1.00 96.62 85 ALA A C 1
ATOM 679 O O . ALA A 1 85 ? 1.739 7.673 3.339 1.00 96.62 85 ALA A O 1
ATOM 680 N N . GLU A 1 86 ? 1.924 6.939 5.457 1.00 96.81 86 GLU A N 1
ATOM 681 C CA . GLU A 1 86 ? 3.392 6.902 5.483 1.00 96.81 86 GLU A CA 1
ATOM 682 C C . GLU A 1 86 ? 3.949 5.863 4.500 1.00 96.81 86 GLU A C 1
ATOM 684 O O . GLU A 1 86 ? 4.792 6.207 3.673 1.00 96.81 86 GLU A O 1
ATOM 689 N N . LEU A 1 87 ? 3.423 4.631 4.521 1.00 97.38 87 LEU A N 1
ATOM 690 C CA . LEU A 1 87 ? 3.796 3.569 3.580 1.00 97.38 87 LEU A CA 1
ATOM 691 C C . LEU A 1 87 ? 3.609 4.011 2.120 1.00 97.38 87 LEU A C 1
ATOM 693 O O . LEU A 1 87 ? 4.516 3.860 1.306 1.00 97.38 87 LEU A O 1
ATOM 697 N N . LEU A 1 88 ? 2.434 4.551 1.787 1.00 97.56 88 LEU A N 1
ATOM 698 C CA . LEU A 1 88 ? 2.104 5.004 0.433 1.00 97.56 88 LEU A CA 1
ATOM 699 C C . LEU A 1 88 ? 3.044 6.132 -0.014 1.00 97.56 88 LEU A C 1
ATOM 701 O O . LEU A 1 88 ? 3.548 6.123 -1.136 1.00 97.56 88 LEU A O 1
ATOM 705 N N . THR A 1 89 ? 3.355 7.063 0.887 1.00 96.50 89 THR A N 1
ATOM 706 C CA . THR A 1 89 ? 4.322 8.134 0.618 1.00 96.50 89 THR A CA 1
ATOM 707 C C . THR A 1 89 ? 5.736 7.586 0.401 1.00 96.50 89 THR A C 1
ATOM 709 O O . THR A 1 89 ? 6.438 8.058 -0.492 1.00 96.50 89 THR A O 1
ATOM 712 N N . GLU A 1 90 ? 6.161 6.577 1.166 1.00 96.62 90 GLU A N 1
ATOM 713 C CA . GLU A 1 90 ? 7.459 5.920 0.971 1.00 96.62 90 GLU A CA 1
ATOM 714 C C . GLU A 1 90 ? 7.533 5.219 -0.394 1.00 96.62 90 GLU A C 1
ATOM 716 O O . GLU A 1 90 ? 8.530 5.363 -1.106 1.00 96.62 90 GLU A O 1
ATOM 721 N N . ILE A 1 91 ? 6.465 4.518 -0.799 1.00 96.88 91 ILE A N 1
ATOM 722 C CA . ILE A 1 91 ? 6.378 3.877 -2.118 1.00 96.88 91 ILE A CA 1
ATOM 723 C C . ILE A 1 91 ? 6.490 4.927 -3.227 1.00 96.88 91 ILE A C 1
ATOM 725 O O . ILE A 1 91 ? 7.347 4.772 -4.098 1.00 96.88 91 ILE A O 1
ATOM 729 N N . ALA A 1 92 ? 5.703 6.006 -3.163 1.00 96.25 92 ALA A N 1
ATOM 730 C CA . ALA A 1 92 ? 5.762 7.108 -4.126 1.00 96.25 92 ALA A CA 1
ATOM 731 C C . ALA A 1 92 ? 7.175 7.710 -4.225 1.00 96.25 92 ALA A C 1
ATOM 733 O O . ALA A 1 92 ? 7.707 7.911 -5.310 1.00 96.25 92 ALA A O 1
ATOM 734 N N . GLN A 1 93 ? 7.848 7.931 -3.092 1.00 95.44 93 GLN A N 1
ATOM 735 C CA . GLN A 1 93 ? 9.211 8.471 -3.074 1.00 95.44 93 GLN A CA 1
ATOM 736 C C . GLN A 1 93 ? 10.247 7.518 -3.675 1.00 95.44 93 GLN A C 1
ATOM 738 O O . GLN A 1 93 ? 11.094 7.931 -4.468 1.00 95.44 93 GLN A O 1
ATOM 743 N N . ALA A 1 94 ? 10.222 6.246 -3.279 1.00 96.06 94 ALA A N 1
ATOM 744 C CA . ALA A 1 94 ? 11.216 5.265 -3.703 1.00 96.06 94 ALA A CA 1
ATOM 745 C C . ALA A 1 94 ? 11.003 4.804 -5.153 1.00 96.06 94 ALA A C 1
ATOM 747 O O . ALA A 1 94 ? 11.960 4.444 -5.851 1.00 96.06 94 ALA A O 1
ATOM 748 N N . GLN A 1 95 ? 9.746 4.799 -5.597 1.00 95.94 95 GLN A N 1
ATOM 749 C CA . GLN A 1 95 ? 9.295 4.288 -6.884 1.00 95.94 95 GLN A CA 1
ATOM 750 C C . GLN A 1 95 ? 8.582 5.376 -7.693 1.00 95.94 95 GLN A C 1
ATOM 752 O O . GLN A 1 95 ? 7.642 5.070 -8.412 1.00 95.94 95 GLN A O 1
ATOM 757 N N . SER A 1 96 ? 9.077 6.617 -7.650 1.00 94.75 96 SER A N 1
ATOM 758 C CA . SER A 1 96 ? 8.473 7.795 -8.304 1.00 94.75 96 SER A CA 1
ATOM 759 C C . SER A 1 96 ? 8.315 7.695 -9.823 1.00 94.75 96 SER A C 1
ATOM 761 O O . SER A 1 96 ? 7.897 8.643 -10.465 1.00 94.75 96 SER A O 1
ATOM 763 N N . TYR A 1 97 ? 8.752 6.603 -10.443 1.00 95.44 97 TYR A N 1
ATOM 764 C CA . TYR A 1 97 ? 8.531 6.342 -11.860 1.00 95.44 97 TYR A CA 1
ATOM 765 C C . TYR A 1 97 ? 7.225 5.565 -12.113 1.00 95.44 97 TYR A C 1
ATOM 767 O O . TYR A 1 97 ? 6.881 5.350 -13.272 1.00 95.44 97 TYR A O 1
ATOM 775 N N . LEU A 1 98 ? 6.550 5.114 -11.053 1.00 96.94 98 LEU A N 1
ATOM 776 C CA . LEU A 1 98 ? 5.250 4.460 -11.099 1.00 96.94 98 LEU A CA 1
ATOM 777 C C . LEU A 1 98 ? 4.142 5.495 -10.960 1.00 96.94 98 LEU A C 1
ATOM 779 O O . LEU A 1 98 ? 4.257 6.408 -10.144 1.00 96.94 98 LEU A O 1
ATOM 783 N N . ASP A 1 99 ? 3.053 5.278 -11.684 1.00 98.12 99 ASP A N 1
ATOM 784 C CA . ASP A 1 99 ? 1.755 5.769 -11.258 1.00 98.12 99 ASP A CA 1
ATOM 785 C C . ASP A 1 99 ? 1.263 4.884 -10.106 1.00 98.12 99 ASP A C 1
ATOM 787 O O . ASP A 1 99 ? 1.372 3.654 -10.140 1.00 98.12 99 ASP A O 1
ATOM 791 N N . MET A 1 100 ? 0.735 5.518 -9.065 1.00 98.19 100 MET A N 1
ATOM 792 C CA . MET A 1 100 ? 0.117 4.848 -7.932 1.00 98.19 100 MET A CA 1
ATOM 793 C C . MET A 1 100 ? -1.258 5.443 -7.684 1.00 98.19 100 MET A C 1
ATOM 795 O O . MET A 1 100 ? -1.405 6.658 -7.585 1.00 98.19 100 MET A O 1
ATOM 799 N N . GLU A 1 101 ? -2.261 4.599 -7.499 1.00 98.12 101 GLU A N 1
ATOM 800 C CA . GLU A 1 101 ? -3.589 5.044 -7.092 1.00 98.12 101 GLU A CA 1
ATOM 801 C C . GLU A 1 101 ? -4.299 3.995 -6.252 1.00 98.12 101 GLU A C 1
ATOM 803 O O . GLU A 1 101 ? -3.916 2.826 -6.210 1.00 98.12 101 GLU A O 1
ATOM 808 N N . GLY A 1 102 ? -5.343 4.411 -5.548 1.00 98.19 102 GLY A N 1
ATOM 809 C CA . GLY A 1 102 ? -6.132 3.477 -4.775 1.00 98.19 102 GLY A CA 1
ATOM 810 C C . GLY A 1 102 ? -7.008 4.136 -3.734 1.00 98.19 102 GLY A C 1
ATOM 811 O O . GLY A 1 102 ? -7.337 5.322 -3.794 1.00 98.19 102 GLY A O 1
ATOM 812 N N . SER A 1 103 ? -7.424 3.321 -2.774 1.00 98.31 103 SER A N 1
ATOM 813 C CA . SER A 1 103 ? -8.269 3.764 -1.675 1.00 98.31 103 SER A CA 1
ATOM 814 C C . SER A 1 103 ? -8.060 2.917 -0.435 1.00 98.31 103 SER A C 1
ATOM 816 O O . SER A 1 103 ? -7.623 1.765 -0.505 1.00 98.31 103 SER A O 1
ATOM 818 N N . PHE A 1 104 ? -8.405 3.479 0.713 1.00 98.06 104 PHE A N 1
ATOM 819 C CA . PHE A 1 104 ? -8.552 2.709 1.931 1.00 98.06 104 PHE A CA 1
ATOM 820 C C . PHE A 1 104 ? -9.655 3.273 2.816 1.00 98.06 104 PHE A C 1
ATOM 822 O O . PHE A 1 104 ? -9.976 4.458 2.766 1.00 98.06 104 PHE A O 1
ATOM 829 N N . GLN A 1 105 ? -10.222 2.406 3.641 1.00 97.69 105 GLN A N 1
ATOM 830 C CA . GLN A 1 105 ? -11.229 2.729 4.634 1.00 97.69 105 GLN A CA 1
ATOM 831 C C . GLN A 1 105 ? -10.881 2.026 5.941 1.00 97.69 105 GLN A C 1
ATOM 833 O O . GLN A 1 105 ? -10.586 0.830 5.950 1.00 97.69 105 GLN A O 1
ATOM 838 N N . VAL A 1 106 ? -10.960 2.769 7.040 1.00 96.06 106 VAL A N 1
ATOM 839 C CA . VAL A 1 106 ? -10.733 2.287 8.401 1.00 96.06 106 VAL A CA 1
ATOM 840 C C . VAL A 1 106 ? -11.953 2.642 9.246 1.00 96.06 106 VAL A C 1
ATOM 842 O O . VAL A 1 106 ? -12.339 3.806 9.332 1.00 96.06 106 VAL A O 1
ATOM 845 N N . GLU A 1 107 ? -12.568 1.640 9.871 1.00 95.25 107 GLU A N 1
ATOM 846 C CA . GLU A 1 107 ? -13.586 1.821 10.910 1.00 95.25 107 GLU A CA 1
ATOM 847 C C . GLU A 1 107 ? -13.099 1.148 12.199 1.00 95.25 107 GLU A C 1
ATOM 849 O O . GLU A 1 107 ? -12.966 -0.075 12.238 1.00 95.25 107 GLU A O 1
ATOM 854 N N . TYR A 1 108 ? -12.855 1.934 13.248 1.00 93.81 108 TYR A N 1
ATOM 855 C CA . TYR A 1 108 ? -12.465 1.439 14.569 1.00 93.81 108 TYR A CA 1
ATOM 856 C C . TYR A 1 108 ? -12.959 2.377 15.669 1.00 93.81 108 TYR A C 1
ATOM 858 O O . TYR A 1 108 ? -12.594 3.548 15.697 1.00 93.81 108 TYR A O 1
ATOM 866 N N . GLN A 1 109 ? -13.762 1.875 16.609 1.00 90.25 109 GLN A N 1
ATOM 867 C CA . GLN A 1 109 ? -14.371 2.698 17.664 1.00 90.25 109 GLN A CA 1
ATOM 868 C C . GLN A 1 109 ? -15.124 3.922 17.087 1.00 90.25 109 GLN A C 1
ATOM 870 O O . GLN A 1 109 ? -16.103 3.752 16.361 1.00 90.25 109 GLN A O 1
ATOM 875 N N . GLU A 1 110 ? -14.704 5.147 17.422 1.00 87.19 110 GLU A N 1
ATOM 876 C CA . GLU A 1 110 ? -15.257 6.400 16.883 1.00 87.19 110 GLU A CA 1
ATOM 877 C C . GLU A 1 110 ? -14.566 6.845 15.579 1.00 87.19 110 GLU A C 1
ATOM 879 O O . GLU A 1 110 ? -15.053 7.757 14.909 1.00 87.19 110 GLU A O 1
ATOM 884 N N . LEU A 1 111 ? -13.454 6.201 15.201 1.00 87.69 111 LEU A N 1
ATOM 885 C CA . LEU A 1 111 ? -12.720 6.476 13.971 1.00 87.69 111 LEU A CA 1
ATOM 886 C C . LEU A 1 111 ? -13.462 5.868 12.782 1.00 87.69 111 LEU A C 1
ATOM 888 O O . LEU A 1 111 ? -13.685 4.657 12.715 1.00 87.69 111 LEU A O 1
ATOM 892 N N . LYS A 1 112 ? -13.813 6.716 11.820 1.00 93.00 112 LYS A N 1
ATOM 893 C CA . LYS A 1 112 ? -14.319 6.303 10.517 1.00 93.00 112 LYS A CA 1
ATOM 894 C C . LYS A 1 112 ? -13.712 7.204 9.460 1.00 93.00 112 LYS A C 1
ATOM 896 O O . LYS A 1 112 ? -14.147 8.335 9.273 1.00 93.00 112 LYS A O 1
ATOM 901 N N . GLU A 1 113 ? -12.703 6.675 8.797 1.00 94.12 113 GLU A N 1
ATOM 902 C CA . GLU A 1 113 ? -11.906 7.386 7.81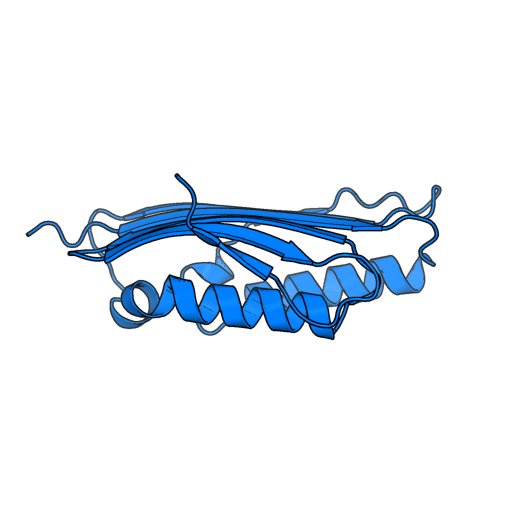2 1.00 94.12 113 GLU A CA 1
ATOM 903 C C . GLU A 1 113 ? -11.945 6.626 6.495 1.00 94.12 113 GLU A C 1
ATOM 905 O O . GLU A 1 113 ? -11.856 5.397 6.466 1.00 94.12 113 GLU A O 1
ATOM 910 N N . ALA A 1 114 ? -12.089 7.356 5.399 1.00 97.00 114 ALA A N 1
ATOM 911 C CA . ALA A 1 114 ? -12.030 6.804 4.061 1.00 97.00 114 ALA A CA 1
ATOM 912 C C . ALA A 1 114 ? -11.277 7.787 3.176 1.00 97.00 114 ALA A C 1
ATOM 914 O O . ALA A 1 114 ? -11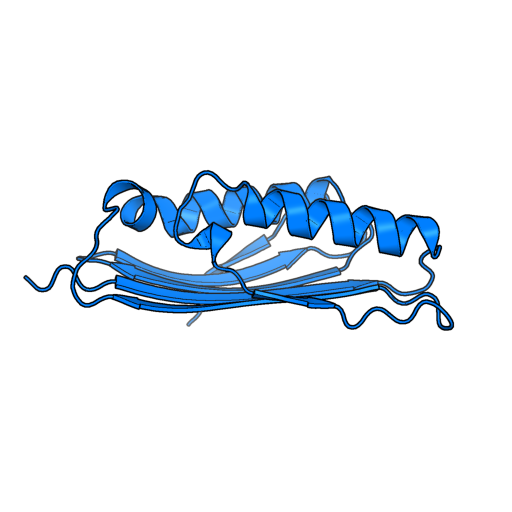.584 8.979 3.166 1.00 97.00 114 ALA A O 1
ATOM 915 N N . TYR A 1 115 ? -10.297 7.284 2.439 1.00 97.88 115 TYR A N 1
ATOM 916 C CA . TYR A 1 115 ? -9.449 8.089 1.579 1.00 97.88 115 TYR A CA 1
ATOM 917 C C . TYR A 1 115 ? -9.294 7.430 0.218 1.00 97.88 115 TYR A C 1
ATOM 919 O O . TYR A 1 115 ? -9.176 6.209 0.100 1.00 97.88 115 TYR A O 1
ATOM 927 N N . THR A 1 116 ? -9.238 8.267 -0.807 1.00 98.31 116 THR A N 1
ATOM 928 C CA . THR A 1 116 ? -8.617 7.940 -2.089 1.00 98.31 116 THR A CA 1
ATOM 929 C C . THR A 1 116 ? -7.239 8.575 -2.128 1.00 98.31 116 THR A C 1
ATOM 931 O O . THR A 1 116 ? -6.993 9.586 -1.460 1.00 98.31 116 THR A O 1
ATOM 934 N N . PHE A 1 117 ? -6.326 7.973 -2.877 1.00 97.75 117 PHE A N 1
ATOM 935 C CA . PHE A 1 117 ? -4.986 8.512 -3.023 1.00 97.75 117 PHE A CA 1
ATOM 936 C C . PHE A 1 117 ? -4.455 8.325 -4.437 1.00 97.75 117 PHE A C 1
ATOM 938 O O . PHE A 1 117 ? -4.866 7.404 -5.148 1.00 97.75 117 PHE A O 1
ATOM 945 N N . LYS A 1 118 ? -3.535 9.209 -4.824 1.00 97.75 118 LYS A N 1
ATOM 946 C CA . LYS A 1 118 ? -2.841 9.163 -6.110 1.00 97.75 118 LYS A CA 1
ATOM 947 C C . LYS A 1 118 ? -1.402 9.666 -5.976 1.00 97.75 118 LYS A C 1
ATOM 949 O O . LYS A 1 118 ? -1.110 10.507 -5.132 1.00 97.75 118 LYS A O 1
ATOM 954 N N . SER A 1 119 ? -0.503 9.154 -6.799 1.00 97.19 119 SER A N 1
ATOM 955 C CA . SER A 1 119 ? 0.832 9.687 -7.063 1.00 97.19 119 SER A CA 1
ATOM 956 C C . SER A 1 119 ? 1.103 9.475 -8.548 1.00 97.19 119 SER A C 1
ATOM 958 O O . SER A 1 119 ? 0.951 8.351 -9.025 1.00 97.19 119 SER A O 1
ATOM 960 N N . GLU A 1 120 ? 1.403 10.538 -9.293 1.00 94.75 120 GLU A N 1
ATOM 961 C CA . GLU A 1 120 ? 1.693 10.413 -10.723 1.00 94.75 120 GLU A CA 1
ATOM 962 C C . GLU A 1 120 ? 3.179 10.134 -10.952 1.00 94.75 120 GLU A C 1
ATOM 964 O O . GLU A 1 120 ? 4.041 10.501 -10.148 1.00 94.75 120 GLU A O 1
ATOM 969 N N . GLN A 1 121 ? 3.501 9.521 -12.088 1.00 91.81 121 GLN A N 1
ATOM 970 C CA . GLN A 1 121 ? 4.881 9.350 -12.512 1.00 91.81 121 GLN A CA 1
ATOM 971 C C . GLN A 1 121 ? 5.638 10.693 -12.486 1.00 91.81 121 GLN A C 1
ATOM 973 O O . GLN A 1 121 ? 5.343 11.641 -13.213 1.00 91.81 121 GLN A O 1
ATOM 978 N N . GLY A 1 122 ? 6.701 10.729 -11.690 1.00 90.00 122 GLY A N 1
ATOM 979 C CA . GLY A 1 122 ? 7.557 11.883 -11.441 1.00 90.00 122 GLY A CA 1
ATOM 980 C C . GLY A 1 122 ? 7.366 12.486 -10.052 1.00 90.00 122 GLY A C 1
ATOM 981 O O . GLY A 1 122 ? 8.273 13.179 -9.579 1.00 90.00 122 GLY A O 1
ATOM 982 N N . ASP A 1 123 ? 6.254 12.191 -9.379 1.00 89.19 123 ASP A N 1
ATOM 983 C CA . ASP A 1 123 ? 5.960 12.719 -8.056 1.00 89.19 123 ASP A CA 1
ATOM 984 C C . ASP A 1 123 ? 6.701 11.948 -6.966 1.00 89.19 123 ASP A C 1
ATOM 986 O O . ASP A 1 123 ? 6.836 10.728 -6.976 1.00 89.19 123 ASP A O 1
ATOM 990 N N . SER A 1 124 ? 7.189 12.688 -5.975 1.00 87.38 124 SER A N 1
ATOM 991 C CA . SER A 1 124 ? 7.806 12.127 -4.770 1.00 87.38 124 SER A CA 1
ATOM 992 C C . SER A 1 124 ? 6.886 12.251 -3.553 1.00 87.38 124 SER A C 1
ATOM 994 O O . SER A 1 124 ? 7.354 12.333 -2.416 1.00 87.38 124 SER A O 1
ATOM 996 N N . PHE A 1 125 ? 5.586 12.391 -3.784 1.00 89.06 125 PHE A N 1
ATOM 997 C CA . PHE A 1 125 ? 4.569 12.504 -2.750 1.00 89.06 125 PHE A CA 1
ATOM 998 C C . PHE A 1 125 ? 3.294 11.804 -3.212 1.00 89.06 125 PHE A C 1
ATOM 1000 O O . PHE A 1 125 ? 3.111 11.535 -4.398 1.00 89.06 125 PHE A O 1
ATOM 1007 N N . CYS A 1 126 ? 2.440 11.481 -2.249 1.00 94.06 126 CYS A N 1
ATOM 1008 C CA . CYS A 1 126 ? 1.136 10.896 -2.495 1.00 94.06 126 CYS A CA 1
ATOM 1009 C C . CYS A 1 126 ? 0.076 11.907 -2.056 1.00 94.06 126 CYS A C 1
ATOM 1011 O O . CYS A 1 126 ? 0.105 12.386 -0.920 1.00 94.06 126 CYS A O 1
ATOM 1013 N N . ASP A 1 127 ? -0.822 12.253 -2.970 1.00 95.75 127 ASP A N 1
ATOM 1014 C CA . ASP A 1 127 ? -1.978 13.089 -2.694 1.00 95.75 127 ASP A CA 1
ATOM 1015 C C . ASP A 1 127 ? -3.097 12.240 -2.105 1.00 95.75 127 ASP A C 1
ATOM 1017 O O . ASP A 1 127 ? -3.409 11.166 -2.618 1.00 95.75 127 ASP A O 1
ATOM 1021 N N . PHE A 1 128 ? -3.722 12.749 -1.046 1.00 96.88 128 PHE A N 1
ATOM 1022 C CA . PHE A 1 128 ? -4.833 12.103 -0.358 1.00 96.88 128 PHE A CA 1
ATOM 1023 C C . PHE A 1 128 ? -6.066 12.997 -0.418 1.00 96.88 128 PHE A C 1
ATOM 1025 O O . PHE A 1 128 ? -5.986 14.203 -0.172 1.00 96.88 128 PHE A O 1
ATOM 1032 N N . ALA A 1 129 ? -7.217 12.394 -0.689 1.00 96.88 129 ALA A N 1
ATOM 1033 C CA . ALA A 1 129 ? -8.515 13.047 -0.631 1.00 96.88 129 ALA A CA 1
ATOM 1034 C C . ALA A 1 129 ? -9.484 12.181 0.174 1.00 96.88 129 ALA A C 1
ATOM 1036 O O . ALA A 1 129 ? -9.523 10.964 -0.011 1.00 96.88 129 ALA A O 1
ATOM 1037 N N . GLU A 1 130 ? -10.265 12.798 1.062 1.00 93.94 130 GLU A N 1
ATOM 1038 C CA . GLU A 1 130 ? -11.356 12.102 1.753 1.00 93.94 130 GLU A CA 1
ATOM 1039 C C . GLU A 1 130 ? -12.347 11.549 0.719 1.00 93.94 130 GLU A C 1
ATOM 1041 O O . GLU A 1 130 ? -12.719 12.242 -0.231 1.00 93.94 130 GLU A O 1
ATOM 1046 N N . ALA A 1 131 ? -12.735 10.285 0.876 1.00 85.50 131 ALA A N 1
ATOM 1047 C CA . ALA A 1 131 ? -13.742 9.658 0.030 1.00 85.50 131 ALA A CA 1
ATOM 1048 C C . ALA A 1 131 ? -15.149 10.053 0.520 1.00 85.50 131 ALA A C 1
ATOM 1050 O O . ALA A 1 131 ? -15.422 9.967 1.718 1.00 85.50 131 ALA A O 1
ATOM 1051 N N . GLU A 1 132 ? -16.016 10.495 -0.402 1.00 64.38 132 GLU A N 1
ATOM 1052 C CA . GLU A 1 132 ? -17.420 10.866 -0.121 1.00 64.38 132 GLU A CA 1
ATOM 1053 C C . GLU A 1 132 ? -18.323 9.667 0.215 1.00 64.38 132 GLU A C 1
ATOM 1055 O O . GLU A 1 132 ? -18.154 8.583 -0.395 1.00 64.38 132 GLU A O 1
#

Organism: NCBI:txid2763064